Protein AF-A0A379AVB1-F1 (afdb_monomer_lite)

Secondary structure (DSSP, 8-state):
--SS--TT-TT------HHHHHHHS-S--GGGGB-SS-TTBBTTSSBPP---------

Structure (mmCIF, N/CA/C/O backbone):
data_AF-A0A379AVB1-F1
#
_entry.id   AF-A0A379AVB1-F1
#
loop_
_atom_site.group_PDB
_atom_site.id
_atom_site.type_symbol
_atom_site.label_atom_id
_atom_site.label_alt_id
_atom_site.label_comp_id
_atom_site.label_asym_id
_atom_site.label_entity_id
_atom_site.label_seq_id
_atom_site.pdbx_PDB_ins_code
_atom_site.Cartn_x
_atom_site.Cartn_y
_atom_site.Cartn_z
_atom_site.occupancy
_atom_site.B_iso_or_equiv
_atom_site.auth_seq_id
_atom_site.auth_comp_id
_atom_site.auth_asym_id
_atom_site.auth_atom_id
_atom_site.pdbx_PDB_model_num
ATOM 1 N N . MET A 1 1 ? 13.587 7.176 11.567 1.00 52.47 1 MET A N 1
ATOM 2 C CA . MET A 1 1 ? 12.974 6.341 12.636 1.00 52.47 1 MET A CA 1
ATOM 3 C C . MET A 1 1 ? 12.953 7.124 13.960 1.00 52.47 1 MET A C 1
ATOM 5 O O . MET A 1 1 ? 14.026 7.542 14.383 1.00 52.47 1 MET A O 1
ATOM 9 N N . PRO A 1 2 ? 11.802 7.408 14.605 1.00 51.97 2 PRO A N 1
ATOM 10 C CA . PRO A 1 2 ? 11.793 8.130 15.882 1.00 51.97 2 PRO A CA 1
ATOM 11 C C . PRO A 1 2 ? 12.297 7.226 17.019 1.00 51.97 2 PRO A C 1
ATOM 13 O O . PRO A 1 2 ? 11.808 6.115 17.204 1.00 51.97 2 PRO A O 1
ATOM 16 N N . GLN A 1 3 ? 13.283 7.708 17.779 1.00 57.25 3 GLN A N 1
ATOM 17 C CA . GLN A 1 3 ? 14.013 6.932 18.794 1.00 57.25 3 GLN A CA 1
ATOM 18 C C . GLN A 1 3 ? 13.211 6.636 20.078 1.00 57.25 3 GLN A C 1
ATOM 20 O O . GLN A 1 3 ? 13.666 5.860 20.915 1.00 57.25 3 GLN A O 1
ATOM 25 N N . TYR A 1 4 ? 12.010 7.205 20.246 1.00 50.09 4 TYR A N 1
ATOM 26 C CA . TYR A 1 4 ? 11.213 7.067 21.470 1.00 50.09 4 TYR A CA 1
ATOM 27 C C . TYR A 1 4 ? 9.801 6.528 21.209 1.00 50.09 4 TYR A C 1
ATOM 29 O O . TYR A 1 4 ? 9.162 6.818 20.198 1.00 50.09 4 TYR A O 1
ATOM 37 N N . ARG A 1 5 ? 9.311 5.725 22.162 1.00 55.06 5 ARG A N 1
ATOM 38 C CA . ARG A 1 5 ? 8.039 4.992 22.103 1.00 55.06 5 ARG A CA 1
ATOM 39 C C . ARG A 1 5 ? 6.855 5.962 22.253 1.00 55.06 5 ARG A C 1
ATOM 41 O O . ARG A 1 5 ? 6.567 6.429 23.348 1.00 55.06 5 ARG A O 1
ATOM 48 N N . TYR A 1 6 ? 6.139 6.205 21.154 1.00 56.59 6 TYR A N 1
ATOM 49 C CA . TYR A 1 6 ? 4.976 7.108 21.052 1.00 56.59 6 TYR A CA 1
ATOM 50 C C . TYR A 1 6 ? 3.729 6.645 21.857 1.00 56.59 6 TYR A C 1
ATOM 52 O O . TYR A 1 6 ? 2.759 7.374 22.036 1.00 56.59 6 TYR A O 1
ATOM 60 N N . ALA A 1 7 ? 3.736 5.416 22.376 1.00 47.50 7 ALA A N 1
ATOM 61 C CA . ALA A 1 7 ? 2.540 4.675 22.784 1.00 47.50 7 ALA A CA 1
ATOM 62 C C . ALA A 1 7 ? 1.930 5.015 24.167 1.00 47.50 7 ALA A C 1
ATOM 64 O O . ALA A 1 7 ? 1.232 4.172 24.725 1.00 47.50 7 ALA A O 1
ATOM 65 N N . LYS A 1 8 ? 2.185 6.187 24.771 1.00 52.09 8 LYS A N 1
ATOM 66 C CA . LYS A 1 8 ? 1.764 6.446 26.171 1.00 52.09 8 LYS A CA 1
ATOM 67 C C . LYS A 1 8 ? 0.849 7.651 26.419 1.00 52.09 8 LYS A C 1
ATOM 69 O O . LYS A 1 8 ? 0.680 8.029 27.575 1.00 52.09 8 LYS A O 1
ATOM 74 N N . MET A 1 9 ? 0.212 8.219 25.393 1.00 59.50 9 MET A N 1
ATOM 75 C CA . MET A 1 9 ? -0.836 9.237 25.581 1.00 59.50 9 MET A CA 1
ATOM 76 C C . MET A 1 9 ? -2.228 8.631 25.374 1.00 59.50 9 MET A C 1
ATOM 78 O O . MET A 1 9 ? -2.539 8.102 24.310 1.00 59.50 9 MET A O 1
ATOM 82 N N . LYS A 1 10 ? -3.076 8.691 26.407 1.00 52.69 10 LYS A N 1
ATOM 83 C CA . LYS A 1 10 ? -4.460 8.198 26.361 1.00 52.69 10 LYS A CA 1
ATOM 84 C C . LYS A 1 10 ? -5.299 9.153 25.492 1.00 52.69 10 LYS A C 1
ATOM 86 O O . LYS A 1 10 ? -5.307 10.347 25.764 1.00 52.69 10 LYS A O 1
ATOM 91 N N . ASN A 1 11 ? -6.002 8.637 24.479 1.00 60.50 11 ASN A N 1
ATOM 92 C CA . ASN A 1 11 ? -6.909 9.385 23.582 1.00 60.50 11 ASN A CA 1
ATOM 93 C C . ASN A 1 11 ? -6.301 10.527 22.735 1.00 60.50 11 ASN A C 1
ATOM 95 O O . ASN A 1 11 ? -7.044 11.381 22.257 1.00 60.50 11 ASN A O 1
ATOM 99 N N . VAL A 1 12 ? -4.989 10.541 22.485 1.00 59.19 12 VAL A N 1
ATOM 100 C CA . VAL A 1 12 ? -4.378 11.503 21.547 1.00 59.19 12 VAL A CA 1
ATOM 101 C C . VAL A 1 12 ? -3.930 10.767 20.290 1.00 59.19 12 VAL A C 1
ATOM 103 O O . VAL A 1 12 ? -2.940 10.036 20.308 1.00 59.19 12 VAL A O 1
ATOM 106 N N . TYR A 1 13 ? -4.653 10.970 19.189 1.00 65.38 13 TYR A N 1
ATOM 107 C CA . TYR A 1 13 ? -4.201 10.531 17.873 1.00 65.38 13 TYR A CA 1
ATOM 108 C C . TYR A 1 13 ? -3.162 11.526 17.359 1.00 65.38 13 TYR A C 1
ATOM 110 O O . TYR A 1 13 ? -3.447 12.711 17.195 1.00 65.38 13 TYR A O 1
ATOM 118 N N . PHE A 1 14 ? -1.944 11.047 17.124 1.00 68.00 14 PHE A N 1
ATOM 119 C CA . PHE A 1 14 ? -0.947 11.820 16.396 1.00 68.00 14 PHE A CA 1
ATOM 120 C C . PHE A 1 14 ? -1.361 11.911 14.943 1.00 68.00 14 PHE A C 1
ATOM 122 O O . PHE A 1 14 ? -1.459 10.883 14.273 1.00 68.00 14 PHE A O 1
ATOM 129 N N . ILE A 1 15 ? -1.551 13.124 14.449 1.00 76.44 15 ILE A N 1
ATOM 130 C CA . ILE A 1 15 ? -1.557 13.359 13.013 1.00 76.44 15 ILE A CA 1
ATOM 131 C C . ILE A 1 15 ? -0.146 13.852 12.678 1.00 76.44 15 ILE A C 1
ATOM 133 O O . ILE A 1 15 ? 0.195 14.980 13.044 1.00 76.44 15 ILE A O 1
ATOM 137 N N . PRO A 1 16 ? 0.713 13.008 12.079 1.00 73.62 16 PRO A N 1
ATOM 138 C CA . PRO A 1 16 ? 2.056 13.418 11.689 1.00 73.62 16 PRO A CA 1
ATOM 139 C C . PRO A 1 16 ? 2.005 14.580 10.691 1.00 73.62 16 PRO A C 1
ATOM 141 O O . PRO A 1 16 ? 1.069 14.710 9.901 1.00 73.62 16 PRO A O 1
ATOM 144 N N . SER A 1 17 ? 3.041 15.417 10.701 1.00 79.94 17 SER A N 1
ATOM 145 C CA . SER A 1 17 ? 3.239 16.422 9.656 1.00 79.94 17 SER A CA 1
ATOM 146 C C . SER A 1 17 ? 3.588 15.758 8.317 1.00 79.94 17 SER A C 1
ATOM 148 O O . SER A 1 17 ? 4.051 14.618 8.283 1.00 79.94 17 SER A O 1
ATOM 150 N N . VAL A 1 18 ? 3.418 16.486 7.207 1.00 79.38 18 VAL A N 1
ATOM 151 C CA . VAL A 1 18 ? 3.730 15.994 5.848 1.00 79.38 18 VAL A CA 1
ATOM 152 C C . VAL A 1 18 ? 5.161 15.449 5.761 1.00 79.38 18 VAL A C 1
ATOM 154 O O . VAL A 1 18 ? 5.367 14.348 5.265 1.00 79.38 18 VAL A O 1
ATOM 157 N N . ASN A 1 19 ? 6.138 16.155 6.337 1.00 76.88 19 ASN A N 1
ATOM 158 C CA . ASN A 1 19 ? 7.534 15.707 6.355 1.00 76.88 19 ASN A CA 1
ATOM 159 C C . ASN A 1 19 ? 7.727 14.406 7.153 1.00 76.88 19 ASN A C 1
ATOM 161 O O . ASN A 1 19 ? 8.527 13.561 6.765 1.00 76.88 19 ASN A O 1
ATOM 165 N N . ALA A 1 20 ? 6.988 14.222 8.253 1.00 75.56 20 ALA A N 1
ATOM 166 C CA . ALA A 1 20 ? 7.044 12.990 9.036 1.00 75.56 20 ALA A CA 1
ATOM 167 C C . ALA A 1 20 ? 6.376 11.814 8.307 1.00 75.56 20 ALA A C 1
ATOM 169 O O . ALA A 1 20 ? 6.872 10.698 8.398 1.00 75.56 20 ALA A O 1
ATOM 170 N N . LEU A 1 21 ? 5.295 12.055 7.556 1.00 76.44 21 LEU A N 1
ATOM 171 C CA . LEU A 1 21 ? 4.678 11.040 6.696 1.00 76.44 21 LEU A CA 1
ATOM 172 C C . LEU A 1 21 ? 5.610 10.598 5.569 1.00 76.44 21 LEU A C 1
ATOM 174 O O . LEU A 1 21 ? 5.714 9.402 5.320 1.00 76.44 21 LEU A O 1
ATOM 178 N N . ILE A 1 22 ? 6.305 11.542 4.930 1.00 76.44 22 ILE A N 1
ATOM 179 C CA . ILE A 1 22 ? 7.309 11.237 3.903 1.00 76.44 22 ILE A CA 1
ATOM 180 C C . ILE A 1 22 ? 8.407 10.350 4.503 1.00 76.44 22 ILE A C 1
ATOM 182 O O . ILE A 1 22 ? 8.646 9.272 3.978 1.00 76.44 22 ILE A O 1
ATOM 186 N N . LEU A 1 23 ? 8.955 10.724 5.668 1.00 75.00 23 LEU A N 1
ATOM 187 C CA . LEU A 1 23 ? 9.939 9.924 6.417 1.00 75.00 23 LEU A CA 1
ATOM 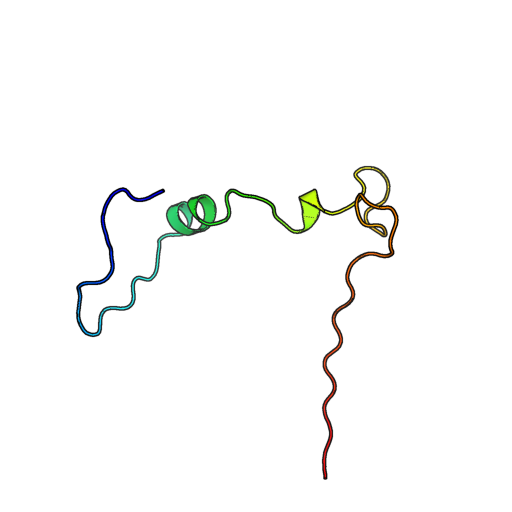188 C C . LEU A 1 23 ? 9.425 8.520 6.795 1.00 75.00 23 LEU A C 1
ATOM 190 O O . LEU A 1 23 ? 10.200 7.583 6.951 1.00 75.00 23 LEU A O 1
ATOM 194 N N . TRP A 1 24 ? 8.119 8.356 7.017 1.00 71.31 24 TRP A N 1
ATOM 195 C CA . TRP A 1 24 ? 7.521 7.051 7.332 1.00 71.31 24 TRP A CA 1
ATOM 196 C C . TRP A 1 24 ? 7.300 6.189 6.086 1.00 71.31 24 TRP A C 1
ATOM 198 O O . TRP A 1 24 ? 7.245 4.966 6.196 1.00 71.31 24 TRP A O 1
ATOM 208 N N . LEU A 1 25 ? 7.177 6.822 4.921 1.00 74.88 25 LEU A N 1
ATOM 209 C CA . LEU A 1 25 ? 6.992 6.193 3.614 1.00 74.88 25 LEU A CA 1
ATOM 210 C C . LEU A 1 25 ? 8.309 6.084 2.820 1.00 74.88 25 LEU A C 1
ATOM 212 O O . LEU A 1 25 ? 8.267 5.738 1.648 1.00 74.88 25 LEU A O 1
ATOM 216 N N . GLU A 1 26 ? 9.460 6.343 3.452 1.00 66.94 26 GLU A N 1
ATOM 217 C CA . GLU A 1 26 ? 10.808 6.381 2.847 1.00 66.94 26 GLU A CA 1
ATOM 218 C C . GLU A 1 26 ? 11.361 5.043 2.342 1.00 66.94 26 GLU A C 1
ATOM 220 O O . GLU A 1 26 ? 12.451 5.023 1.780 1.00 66.94 26 GLU A O 1
ATOM 225 N N . ASN A 1 27 ? 10.663 3.932 2.585 1.00 69.06 27 ASN A N 1
ATOM 226 C CA . ASN A 1 27 ? 11.085 2.635 2.063 1.00 69.06 27 ASN A CA 1
ATOM 227 C C . ASN A 1 27 ? 10.691 2.542 0.576 1.00 69.06 27 ASN A C 1
ATOM 229 O O . ASN A 1 27 ? 10.967 3.436 -0.210 1.00 69.06 27 ASN A O 1
ATOM 233 N N . GLU A 1 28 ? 10.001 1.476 0.191 1.00 64.25 28 GLU A N 1
ATOM 234 C CA . GLU A 1 28 ? 9.652 1.219 -1.200 1.00 64.25 28 GLU A CA 1
ATOM 235 C C . GLU A 1 28 ? 8.190 1.604 -1.453 1.00 64.25 28 GLU A C 1
ATOM 237 O O . GLU A 1 28 ? 7.267 1.187 -0.741 1.00 64.25 28 GLU A O 1
ATOM 242 N N . SER A 1 29 ? 7.979 2.410 -2.483 1.00 69.25 29 SER A N 1
ATOM 243 C CA . SER A 1 29 ? 6.682 2.775 -3.030 1.00 69.25 29 SER A CA 1
ATOM 244 C C . SER A 1 29 ? 6.328 1.855 -4.200 1.00 69.25 29 SER A C 1
ATOM 246 O O . SER A 1 29 ? 7.116 1.036 -4.659 1.00 69.25 29 SER A O 1
ATOM 248 N N . LEU A 1 30 ? 5.108 1.978 -4.728 1.00 71.06 30 LEU A N 1
ATOM 249 C CA . LEU A 1 30 ? 4.651 1.163 -5.859 1.00 71.06 30 LEU A CA 1
ATOM 250 C C . LEU A 1 30 ? 5.581 1.272 -7.079 1.00 71.06 30 LEU A C 1
ATOM 252 O O . LEU A 1 30 ? 5.691 0.313 -7.834 1.00 71.06 30 LEU A O 1
ATOM 256 N N . ILE A 1 31 ? 6.228 2.424 -7.269 1.00 67.94 31 ILE A N 1
ATOM 257 C CA . ILE A 1 31 ? 7.110 2.672 -8.411 1.00 67.94 31 ILE A CA 1
ATOM 258 C C . ILE A 1 31 ? 8.360 1.789 -8.393 1.00 67.94 31 ILE A C 1
ATOM 260 O O . ILE A 1 31 ? 8.796 1.355 -9.453 1.00 67.94 31 ILE A O 1
ATOM 264 N N . ASP A 1 32 ? 8.854 1.440 -7.206 1.00 72.88 32 ASP A N 1
ATOM 265 C CA . ASP A 1 32 ? 10.058 0.624 -7.035 1.00 72.88 32 ASP A CA 1
ATOM 266 C C . ASP A 1 32 ? 9.809 -0.853 -7.385 1.00 72.88 32 ASP A C 1
ATOM 268 O O . ASP A 1 32 ? 10.730 -1.616 -7.668 1.00 72.88 32 ASP A O 1
ATOM 272 N N . PHE A 1 33 ? 8.534 -1.256 -7.436 1.00 70.88 33 PHE A N 1
ATOM 273 C CA . PHE A 1 33 ? 8.104 -2.601 -7.815 1.00 70.88 33 PHE A CA 1
ATOM 274 C C . PHE A 1 33 ? 7.684 -2.726 -9.286 1.0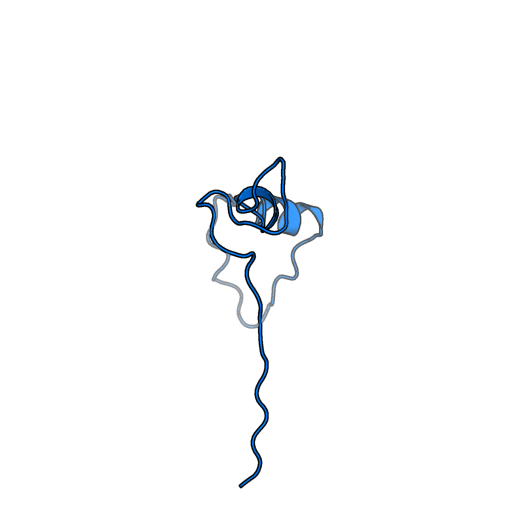0 70.88 33 PHE A C 1
ATOM 276 O O . PHE A 1 33 ? 7.289 -3.819 -9.704 1.00 70.88 33 PHE A O 1
ATOM 283 N N . LEU A 1 34 ? 7.751 -1.650 -10.078 1.00 76.50 34 LEU A N 1
ATOM 284 C CA . LEU A 1 34 ? 7.450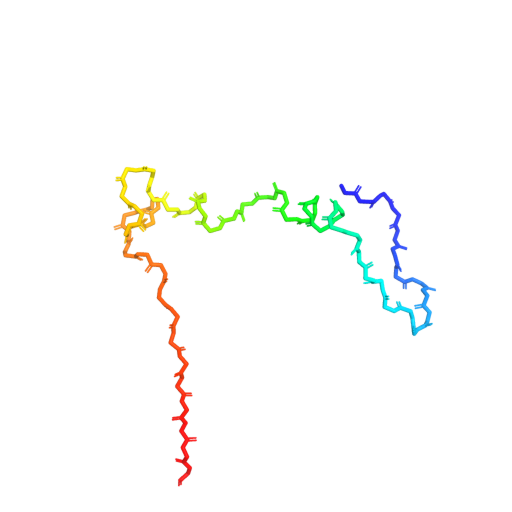 -1.656 -11.514 1.00 76.50 34 LEU A CA 1
ATOM 285 C C . LEU A 1 34 ? 8.730 -1.752 -12.353 1.00 76.50 34 LEU A C 1
ATOM 287 O O . LEU A 1 34 ? 9.785 -1.277 -11.948 1.00 76.50 34 LEU A O 1
ATOM 291 N N . ASP A 1 35 ? 8.639 -2.358 -13.538 1.00 76.69 35 ASP A N 1
ATOM 292 C CA . ASP A 1 35 ? 9.761 -2.393 -14.482 1.00 76.69 35 ASP A CA 1
ATOM 293 C C . ASP A 1 35 ? 10.099 -0.952 -14.945 1.00 76.69 35 ASP A C 1
ATOM 295 O O . ASP A 1 35 ? 9.210 -0.263 -15.464 1.00 76.69 35 ASP A O 1
ATOM 299 N N . PRO A 1 36 ? 11.361 -0.487 -14.796 1.00 78.19 36 PRO A N 1
ATOM 300 C CA . PRO A 1 36 ? 11.784 0.866 -15.173 1.00 78.19 36 PRO A CA 1
ATOM 301 C C . PRO A 1 36 ? 11.569 1.219 -16.651 1.00 78.19 36 PRO A C 1
ATOM 303 O O . PRO A 1 36 ? 11.486 2.397 -16.999 1.00 78.19 36 PRO A O 1
ATOM 306 N N . ASN A 1 37 ? 11.501 0.216 -17.531 1.00 80.19 37 ASN A N 1
ATOM 307 C CA . ASN A 1 37 ? 11.297 0.397 -18.968 1.00 80.19 37 ASN A CA 1
ATOM 308 C C . ASN A 1 37 ? 9.837 0.155 -19.390 1.00 80.19 37 ASN A C 1
ATOM 310 O O . ASN A 1 37 ? 9.412 0.661 -20.430 1.00 80.19 37 ASN A O 1
ATOM 314 N N . ASP A 1 38 ? 9.062 -0.601 -18.603 1.00 78.62 38 ASP A N 1
ATOM 315 C CA . ASP A 1 38 ? 7.652 -0.912 -18.872 1.00 78.62 38 ASP A CA 1
ATOM 316 C C . ASP A 1 38 ? 6.811 -1.017 -17.585 1.00 78.62 38 ASP A C 1
ATOM 318 O O . ASP A 1 38 ? 6.563 -2.097 -17.052 1.00 78.62 38 ASP A O 1
ATOM 322 N N . HIS A 1 39 ? 6.234 0.107 -17.153 1.00 78.62 39 HIS A N 1
ATOM 323 C CA . HIS A 1 39 ? 5.353 0.191 -15.977 1.00 78.62 39 HIS A CA 1
ATOM 324 C C . HIS A 1 39 ? 4.092 -0.701 -16.019 1.00 78.62 39 HIS A C 1
ATOM 326 O O . HIS A 1 39 ? 3.318 -0.727 -15.060 1.00 78.62 39 HIS A O 1
ATOM 332 N N . ARG A 1 40 ? 3.820 -1.416 -17.119 1.00 77.31 40 ARG A N 1
ATOM 333 C CA . ARG A 1 40 ? 2.742 -2.419 -17.179 1.00 77.31 40 ARG A CA 1
ATOM 334 C C . ARG A 1 40 ? 3.140 -3.743 -16.539 1.00 77.31 40 ARG A C 1
ATOM 336 O O . ARG A 1 40 ? 2.267 -4.603 -16.376 1.00 77.31 40 ARG A O 1
ATOM 343 N N . LYS A 1 41 ? 4.413 -3.906 -16.183 1.00 78.38 41 LYS A N 1
ATOM 344 C CA . LYS A 1 41 ? 4.954 -5.092 -15.534 1.00 78.38 41 LYS A CA 1
ATOM 345 C C . LYS A 1 41 ? 5.576 -4.743 -14.191 1.00 78.38 41 LYS A C 1
ATOM 347 O O . LYS A 1 41 ? 6.040 -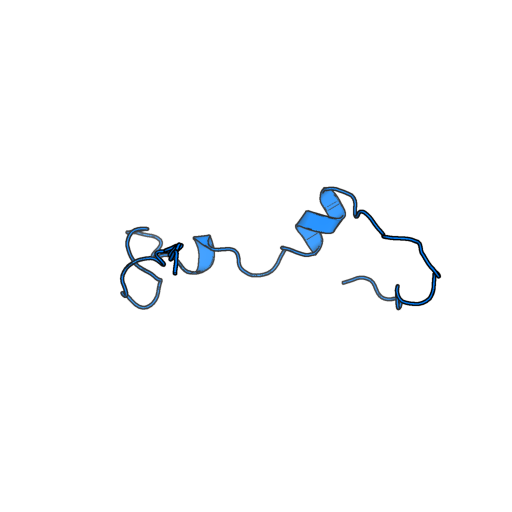3.627 -13.974 1.00 78.38 41 LYS A O 1
ATOM 352 N N . THR A 1 42 ? 5.561 -5.708 -13.285 1.00 82.88 42 THR A N 1
ATOM 353 C CA . THR A 1 42 ? 6.388 -5.662 -12.083 1.00 82.88 42 THR A CA 1
ATOM 354 C C . THR A 1 42 ? 7.851 -5.919 -12.449 1.00 82.88 42 THR A C 1
ATOM 356 O O . THR A 1 42 ? 8.131 -6.459 -13.520 1.00 82.88 42 THR A O 1
ATOM 359 N N . ILE A 1 43 ? 8.785 -5.609 -11.546 1.00 79.44 43 ILE A N 1
ATOM 360 C CA . ILE A 1 43 ? 10.223 -5.918 -11.705 1.00 79.44 43 ILE A CA 1
ATOM 361 C C . ILE A 1 43 ? 10.520 -7.417 -11.927 1.00 79.44 43 ILE A C 1
ATOM 363 O O . ILE A 1 43 ? 11.576 -7.777 -12.435 1.00 79.44 43 ILE A O 1
ATOM 367 N N . GLU A 1 44 ? 9.578 -8.297 -11.579 1.00 77.94 44 GLU A N 1
ATOM 368 C CA . GLU A 1 44 ? 9.651 -9.752 -11.778 1.00 77.94 44 GLU A CA 1
ATOM 369 C C . GLU A 1 44 ? 9.092 -10.204 -13.145 1.00 77.94 44 GLU A C 1
ATOM 371 O O . GLU A 1 44 ? 9.172 -11.380 -13.493 1.00 77.94 44 GLU A O 1
ATOM 376 N N . GLY A 1 45 ? 8.505 -9.288 -13.925 1.00 76.94 45 GLY A N 1
ATOM 377 C CA . GLY A 1 45 ? 7.928 -9.556 -15.246 1.00 76.94 45 GLY A CA 1
ATOM 378 C C . GLY A 1 45 ? 6.440 -9.939 -15.256 1.00 76.94 45 GLY A C 1
ATOM 379 O O . GLY A 1 45 ? 5.889 -10.204 -16.328 1.00 76.94 45 GLY A O 1
ATOM 380 N N . TYR A 1 46 ? 5.765 -9.940 -14.102 1.00 82.19 46 TYR A N 1
ATOM 381 C CA . TYR A 1 46 ? 4.318 -10.176 -14.000 1.00 82.19 46 TYR A CA 1
ATOM 382 C C . TYR A 1 46 ? 3.511 -8.925 -14.373 1.00 82.19 46 TYR A C 1
ATOM 384 O O . TYR A 1 46 ? 4.033 -7.818 -14.283 1.00 82.19 46 TYR A O 1
ATOM 392 N N . PRO A 1 47 ? 2.232 -9.041 -14.783 1.00 81.12 47 PRO A N 1
ATOM 393 C CA . PRO A 1 47 ? 1.394 -7.867 -15.022 1.00 81.12 47 PRO A CA 1
ATOM 394 C C . PRO A 1 47 ? 1.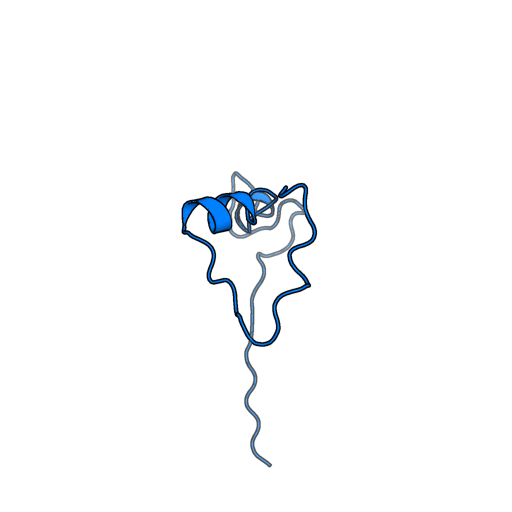252 -7.013 -13.756 1.00 81.12 47 PRO A C 1
ATOM 396 O O . PRO A 1 47 ? 1.102 -7.544 -12.655 1.00 81.12 47 PRO A O 1
ATOM 399 N N . ALA A 1 48 ? 1.257 -5.690 -13.928 1.00 82.19 48 ALA A N 1
ATOM 400 C CA . ALA A 1 48 ? 1.158 -4.738 -12.829 1.00 82.19 48 ALA A CA 1
ATOM 401 C C . ALA A 1 48 ? -0.068 -5.013 -11.926 1.00 82.19 48 ALA A C 1
ATOM 403 O O . ALA A 1 48 ? -1.122 -5.433 -12.428 1.00 82.19 48 ALA A O 1
ATOM 404 N N . PRO A 1 49 ? 0.031 -4.752 -10.608 1.00 80.12 49 PRO A N 1
ATOM 405 C CA . PRO A 1 49 ? -1.021 -5.085 -9.653 1.00 80.12 49 PRO A CA 1
ATOM 406 C C . PRO A 1 49 ? -2.360 -4.428 -10.006 1.00 80.12 49 PRO A C 1
ATOM 408 O O . PRO A 1 49 ? -2.478 -3.203 -10.053 1.00 80.12 49 PRO A O 1
ATOM 411 N N . LYS A 1 50 ? -3.403 -5.241 -10.205 1.00 85.19 50 LYS A N 1
ATOM 412 C CA . LYS A 1 50 ? -4.781 -4.771 -10.409 1.00 85.19 50 LYS A CA 1
ATOM 413 C C . LYS A 1 50 ? -5.603 -5.051 -9.159 1.00 85.19 50 LYS A C 1
ATOM 415 O O . LYS A 1 50 ? -5.611 -6.171 -8.657 1.00 85.19 50 LYS A O 1
ATOM 420 N N . ARG A 1 51 ? -6.309 -4.037 -8.660 1.00 87.38 51 ARG A N 1
ATOM 421 C CA . ARG A 1 51 ? -7.219 -4.162 -7.513 1.00 87.38 51 ARG A CA 1
ATOM 422 C C . ARG A 1 51 ? -8.656 -4.216 -8.020 1.00 87.38 51 ARG A C 1
ATOM 424 O O . ARG A 1 51 ? -9.039 -3.390 -8.843 1.00 87.38 51 ARG A O 1
ATOM 431 N N . ALA A 1 52 ? -9.438 -5.167 -7.524 1.00 88.12 52 ALA A N 1
ATOM 432 C CA . ALA A 1 52 ? -10.867 -5.276 -7.798 1.00 88.12 52 ALA A CA 1
ATOM 433 C C . ALA A 1 52 ? -11.650 -5.158 -6.486 1.00 88.12 52 ALA A C 1
ATOM 435 O O . ALA A 1 52 ? -11.231 -5.696 -5.463 1.00 88.12 52 ALA A O 1
ATOM 436 N N . VAL A 1 53 ? -12.784 -4.461 -6.525 1.00 86.56 53 VAL A N 1
ATOM 437 C CA . VAL A 1 53 ? -13.746 -4.392 -5.419 1.00 86.56 53 VAL A CA 1
ATOM 438 C C . VAL A 1 53 ? -15.012 -5.091 -5.892 1.00 86.56 53 VAL A C 1
ATOM 440 O O . VAL A 1 53 ? -15.600 -4.679 -6.890 1.00 86.56 53 VAL A O 1
ATOM 443 N N . ILE A 1 54 ? -15.407 -6.162 -5.205 1.00 90.38 54 ILE A N 1
ATOM 444 C CA . ILE A 1 54 ? -16.611 -6.928 -5.535 1.00 90.38 54 ILE A CA 1
ATOM 445 C C . ILE A 1 54 ? -17.672 -6.601 -4.491 1.00 90.38 54 ILE A C 1
ATOM 447 O O . ILE A 1 54 ? -17.461 -6.802 -3.297 1.00 90.38 54 ILE A O 1
ATOM 451 N N . LEU A 1 55 ? -18.807 -6.090 -4.957 1.00 86.25 55 LEU A N 1
ATOM 452 C CA . LEU A 1 55 ? -19.991 -5.852 -4.144 1.00 86.25 55 LEU A CA 1
ATOM 453 C C . LEU A 1 55 ? -21.008 -6.940 -4.480 1.00 86.25 55 LEU A C 1
ATOM 455 O O . LEU A 1 55 ? -21.308 -7.162 -5.651 1.00 86.25 55 LEU A O 1
ATOM 459 N N . ALA A 1 56 ? -21.525 -7.617 -3.461 1.00 89.44 56 ALA A N 1
ATOM 460 C CA . ALA A 1 56 ? -22.568 -8.619 -3.612 1.00 89.44 56 ALA A CA 1
ATOM 461 C C . ALA A 1 56 ? -23.747 -8.253 -2.711 1.00 89.44 56 ALA A C 1
ATOM 463 O O . ALA A 1 56 ? -23.555 -7.907 -1.545 1.00 89.44 56 ALA A O 1
ATOM 464 N N . ASN A 1 57 ? -24.954 -8.346 -3.263 1.00 80.00 57 ASN A N 1
ATOM 465 C CA . ASN A 1 57 ? -26.198 -8.287 -2.505 1.00 80.00 57 ASN A CA 1
ATOM 466 C C . ASN A 1 57 ? -26.747 -9.708 -2.353 1.00 80.00 57 ASN A C 1
ATOM 468 O O . ASN A 1 57 ? -26.496 -10.556 -3.209 1.00 80.00 57 ASN A O 1
ATOM 472 N N . LYS A 1 58 ? -27.447 -9.949 -1.243 1.00 79.19 58 LYS A N 1
ATOM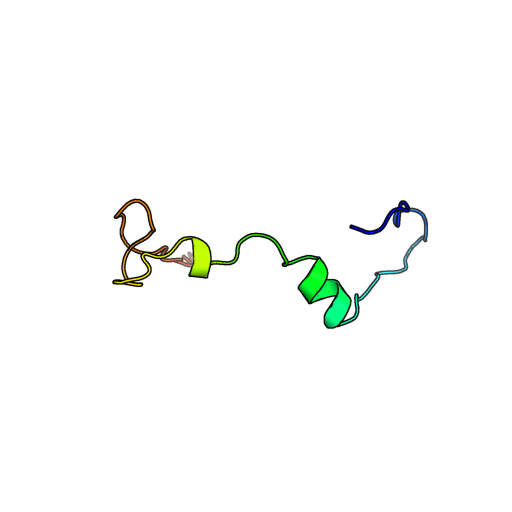 473 C CA . LYS A 1 58 ? -28.053 -11.243 -0.921 1.00 79.19 58 LYS A CA 1
ATOM 474 C C . LYS A 1 58 ? -29.165 -11.612 -1.899 1.00 79.19 58 LYS A C 1
ATOM 476 O O . LYS A 1 58 ? -29.952 -10.703 -2.242 1.00 79.19 58 LYS A O 1
#

Radius of gyration: 18.51 Å; chains: 1; bounding box: 42×28×45 Å

pLDDT: mean 72.69, std 10.95, range [47.5, 90.38]

Foldseek 3Di:
DDPDDPPPDDPDDDDDDPVVVCVVVVDDDLVQQADPVDNQAGPVGHGRDDDDDDDDDD

InterPro domains:
  IPR027555 tRNA (Mo5U34)-methyltransferase-like [PF08003] (24-58)

Sequence (58 aa):
MPQYRYAKMKNVYFIPSVNALILWLENESLIDFLDPNDHRKTIEGYPAPKRAVILANK

Organism: Avibacterium gallinarum (NCBI:txid755)